Protein AF-A0A895XKX3-F1 (afdb_monomer)

Structure (mmCIF, N/CA/C/O backbone):
data_AF-A0A895XKX3-F1
#
_entry.id   AF-A0A895XKX3-F1
#
loop_
_atom_site.group_PDB
_atom_site.id
_atom_site.type_symbol
_atom_site.label_atom_id
_atom_site.label_alt_id
_atom_site.label_comp_id
_atom_site.label_asym_id
_atom_site.label_entity_id
_atom_site.label_seq_id
_atom_site.pdbx_PDB_ins_code
_atom_site.Cartn_x
_atom_site.Cartn_y
_atom_site.Cartn_z
_atom_site.occupancy
_atom_site.B_iso_or_equiv
_atom_site.auth_seq_id
_atom_site.auth_comp_id
_atom_site.auth_asym_id
_atom_site.auth_atom_id
_atom_site.pdbx_PDB_model_num
ATOM 1 N N . MET A 1 1 ? -50.552 -27.904 2.037 1.00 57.62 1 MET A N 1
ATOM 2 C CA . MET A 1 1 ? -49.328 -28.462 2.648 1.00 57.62 1 MET A CA 1
ATOM 3 C C . MET A 1 1 ? -48.166 -27.628 2.131 1.00 57.62 1 MET A C 1
ATOM 5 O O . MET A 1 1 ? -47.708 -27.843 1.018 1.00 57.62 1 MET A O 1
ATOM 9 N N . SER A 1 2 ? -47.840 -26.555 2.850 1.00 56.91 2 SER A N 1
ATOM 10 C CA . SER A 1 2 ? -46.884 -25.524 2.427 1.00 56.91 2 SER A CA 1
ATOM 11 C C . SER A 1 2 ? -45.463 -26.016 2.697 1.00 56.91 2 SER A C 1
ATOM 13 O O . SER A 1 2 ? -45.173 -26.461 3.805 1.00 56.91 2 SER A O 1
ATOM 15 N N . LYS A 1 3 ? -44.596 -25.980 1.682 1.00 64.50 3 LYS A N 1
ATOM 16 C CA . LYS A 1 3 ? -43.170 -26.311 1.799 1.00 64.50 3 LYS A CA 1
ATOM 17 C C . LYS A 1 3 ? -42.526 -25.332 2.797 1.00 64.50 3 LYS A C 1
ATOM 19 O O . LYS A 1 3 ? -42.745 -24.135 2.625 1.00 64.50 3 LYS A O 1
ATOM 24 N N . PRO A 1 4 ? -41.785 -25.785 3.827 1.00 62.84 4 PRO A N 1
ATOM 25 C CA . PRO A 1 4 ? -41.069 -24.860 4.694 1.00 62.84 4 PRO A CA 1
ATOM 26 C C . PRO A 1 4 ? -40.051 -24.103 3.839 1.00 62.84 4 PRO A C 1
ATOM 28 O O . PRO A 1 4 ? -39.236 -24.719 3.146 1.00 62.84 4 PRO A O 1
ATOM 31 N N . GLU A 1 5 ? -40.148 -22.776 3.833 1.00 63.78 5 GLU A N 1
ATOM 32 C CA . GLU A 1 5 ? -39.125 -21.923 3.243 1.00 63.78 5 GLU A CA 1
ATOM 33 C C . GLU A 1 5 ? -37.834 -22.171 4.021 1.00 63.78 5 GLU A C 1
ATOM 35 O O . GLU A 1 5 ? -37.766 -21.960 5.232 1.00 63.78 5 GLU A O 1
ATOM 40 N N . SER A 1 6 ? -36.834 -22.719 3.326 1.00 65.88 6 SER A N 1
ATOM 41 C CA . SER A 1 6 ? -35.482 -22.841 3.857 1.00 65.88 6 SER A CA 1
ATOM 42 C C . SER A 1 6 ? -35.052 -21.444 4.303 1.00 65.88 6 SER A C 1
ATOM 44 O O . SER A 1 6 ? -35.173 -20.527 3.483 1.00 65.88 6 SER A O 1
ATOM 46 N N . PRO A 1 7 ? -34.585 -21.240 5.551 1.00 59.94 7 PRO A N 1
ATOM 47 C CA . PRO A 1 7 ? -34.043 -19.949 5.947 1.00 59.94 7 PRO A CA 1
ATOM 48 C C . PRO A 1 7 ? -32.982 -19.590 4.912 1.00 59.94 7 PRO A C 1
ATOM 50 O O . PRO A 1 7 ? -32.106 -20.409 4.628 1.00 59.94 7 PRO A O 1
ATOM 53 N N . ALA A 1 8 ? -33.143 -18.436 4.263 1.00 62.69 8 ALA A N 1
ATOM 54 C CA . ALA A 1 8 ? -32.191 -17.957 3.279 1.00 62.69 8 ALA A CA 1
ATOM 55 C C . ALA A 1 8 ? -30.799 -18.054 3.909 1.00 62.69 8 ALA A C 1
ATOM 57 O O . ALA A 1 8 ? -30.557 -17.427 4.941 1.00 62.69 8 ALA A O 1
ATOM 58 N N . GLU A 1 9 ? -29.919 -18.883 3.341 1.00 56.06 9 GLU A N 1
ATOM 59 C CA . GLU A 1 9 ? -28.508 -18.891 3.709 1.00 56.06 9 GLU A CA 1
ATOM 60 C C . GLU A 1 9 ? -28.016 -17.462 3.509 1.00 56.06 9 GLU A C 1
ATOM 62 O O . GLU A 1 9 ? -27.818 -17.003 2.382 1.00 56.06 9 GLU A O 1
ATOM 67 N N . THR A 1 10 ? -27.871 -16.717 4.603 1.00 57.62 10 THR A N 1
ATOM 68 C CA . THR A 1 10 ? -27.164 -15.448 4.584 1.00 57.62 10 THR A CA 1
ATOM 69 C C . THR A 1 10 ? -25.734 -15.812 4.247 1.00 57.62 10 THR A C 1
ATOM 71 O O . THR A 1 10 ? -24.982 -16.244 5.121 1.00 57.62 10 THR A O 1
ATOM 74 N N . THR A 1 11 ? -25.392 -15.742 2.959 1.00 60.69 11 THR A N 1
ATOM 75 C CA . THR A 1 11 ? -24.035 -15.989 2.487 1.00 60.69 11 THR A CA 1
ATOM 76 C C . THR A 1 11 ? -23.125 -15.126 3.352 1.00 60.69 11 THR A C 1
ATOM 78 O O . THR A 1 11 ? -23.347 -13.913 3.397 1.00 60.69 11 THR A O 1
ATOM 81 N N . PRO A 1 12 ? -22.184 -15.714 4.110 1.00 57.72 12 PRO A N 1
ATOM 82 C CA . PRO A 1 12 ? -21.329 -14.939 4.989 1.00 57.72 12 PRO A CA 1
ATOM 83 C C . PRO A 1 12 ? -20.635 -13.874 4.144 1.00 57.72 12 PRO A C 1
ATOM 85 O O . PRO A 1 12 ? -19.852 -14.194 3.249 1.00 57.72 12 PRO A O 1
ATOM 88 N N . THR A 1 13 ? -20.979 -12.606 4.381 1.00 64.19 13 THR A N 1
ATOM 89 C CA . THR A 1 13 ? -20.365 -11.484 3.679 1.00 64.19 13 THR A CA 1
ATOM 90 C C . THR A 1 13 ? -18.885 -11.517 4.018 1.00 64.19 13 THR A C 1
ATOM 92 O O . THR A 1 13 ? -18.497 -11.356 5.171 1.00 64.19 13 THR A O 1
ATOM 95 N N . PHE A 1 14 ? -18.067 -11.817 3.019 1.00 60.53 14 PHE A N 1
ATOM 96 C CA . PHE A 1 14 ? -16.620 -11.909 3.129 1.00 60.53 14 PHE A CA 1
ATOM 97 C C . PHE A 1 14 ? -16.030 -10.541 2.755 1.00 60.53 14 PHE A C 1
ATOM 99 O O . PHE A 1 14 ? -16.426 -10.012 1.712 1.00 60.53 14 PHE A O 1
ATOM 106 N N . PRO A 1 15 ? -15.117 -9.932 3.541 1.00 71.81 15 PRO A N 1
ATOM 107 C CA . PRO A 1 15 ? -14.466 -10.405 4.775 1.00 71.81 15 PRO A CA 1
ATOM 108 C C . PRO A 1 15 ? -15.399 -10.551 5.976 1.00 71.81 15 PRO A C 1
ATOM 110 O O . PRO A 1 15 ? -16.337 -9.770 6.108 1.00 71.81 15 PRO A O 1
ATOM 113 N N . HIS A 1 16 ? -15.087 -11.476 6.893 1.00 81.81 16 HIS A N 1
ATOM 114 C CA . HIS A 1 16 ? -15.839 -11.604 8.141 1.00 81.81 16 HIS A CA 1
ATOM 115 C C . HIS A 1 16 ? -15.701 -10.313 8.959 1.00 81.81 16 HIS A C 1
ATOM 117 O O . HIS A 1 16 ? -14.588 -9.867 9.264 1.00 81.81 16 HIS A O 1
ATOM 123 N N . ARG A 1 17 ? -16.838 -9.693 9.278 1.00 83.56 17 ARG A N 1
ATOM 124 C CA . ARG A 1 17 ? -16.912 -8.438 10.028 1.00 83.56 17 ARG A CA 1
ATOM 125 C C . ARG A 1 17 ? -17.559 -8.665 11.387 1.00 83.56 17 ARG A C 1
ATOM 127 O O . ARG A 1 17 ? -18.463 -9.486 11.503 1.00 83.56 17 ARG A O 1
ATOM 134 N N . ASP A 1 18 ? -17.098 -7.923 12.386 1.00 81.56 18 ASP A N 1
ATOM 135 C CA . ASP A 1 18 ? -17.726 -7.882 13.705 1.00 81.56 18 ASP A CA 1
ATOM 136 C C . ASP A 1 18 ? -19.013 -7.037 13.707 1.00 81.56 18 ASP A C 1
ATOM 138 O O . ASP A 1 18 ? -19.377 -6.401 12.712 1.00 81.56 18 ASP A O 1
ATOM 142 N N . GLU A 1 19 ? -19.715 -7.017 14.842 1.00 78.69 19 GLU A N 1
ATOM 143 C CA . GLU A 1 19 ? -20.972 -6.273 15.028 1.00 78.69 19 GLU A CA 1
ATOM 144 C C . GLU A 1 19 ? -20.814 -4.754 14.816 1.00 78.69 19 GLU A C 1
ATOM 146 O O . GLU A 1 19 ? -21.776 -4.034 14.525 1.00 78.69 19 GLU A O 1
ATOM 151 N N . GLN A 1 20 ? -19.581 -4.256 14.926 1.00 72.25 20 GLN A N 1
ATOM 152 C CA . GLN A 1 20 ? -19.197 -2.867 14.712 1.00 72.25 20 GLN A CA 1
ATOM 153 C C . GLN A 1 20 ? -18.818 -2.570 13.247 1.00 72.25 20 GLN A C 1
ATOM 155 O O . GLN A 1 20 ? -18.544 -1.414 12.904 1.00 72.25 20 GLN A O 1
ATOM 160 N N . GLY A 1 21 ? -18.853 -3.578 12.368 1.00 76.62 21 GLY A N 1
ATOM 161 C CA . GLY A 1 21 ? -18.554 -3.471 10.941 1.00 76.62 21 GLY A CA 1
ATOM 162 C C . GLY A 1 21 ? -17.061 -3.510 10.605 1.00 76.62 21 GLY A C 1
ATOM 163 O O . GLY A 1 21 ? -16.701 -3.225 9.462 1.00 76.62 21 GLY A O 1
ATOM 164 N N . ARG A 1 22 ? -16.188 -3.852 11.558 1.00 81.25 22 ARG A N 1
ATOM 165 C CA . ARG A 1 22 ? -14.727 -3.947 11.384 1.00 81.25 22 ARG A CA 1
ATOM 166 C C . ARG A 1 22 ? -14.350 -5.352 10.925 1.00 81.25 22 ARG A C 1
ATOM 168 O O . ARG A 1 22 ? -15.007 -6.312 11.306 1.00 81.25 22 ARG A O 1
ATOM 175 N N . VAL A 1 23 ? -13.273 -5.505 10.154 1.00 84.88 23 VAL A N 1
ATOM 176 C CA . VAL A 1 23 ? -12.741 -6.841 9.818 1.00 84.88 23 VAL A CA 1
ATOM 177 C C . VAL A 1 23 ? -12.305 -7.551 11.099 1.00 84.88 23 VAL A C 1
ATOM 179 O O . VAL A 1 23 ? -11.500 -7.001 11.852 1.00 84.88 23 VAL A O 1
ATOM 182 N N . ALA A 1 24 ? -12.839 -8.745 11.357 1.00 86.31 24 ALA A N 1
ATOM 183 C CA . ALA A 1 24 ? -12.674 -9.449 12.628 1.00 86.31 24 ALA A CA 1
ATOM 184 C C . ALA A 1 24 ? -11.273 -10.062 12.797 1.00 86.31 24 ALA A C 1
ATOM 186 O O . ALA A 1 24 ? -10.705 -9.987 13.888 1.00 86.31 24 ALA A O 1
ATOM 187 N N . ASP A 1 25 ? -10.702 -10.596 11.715 1.00 90.75 25 ASP A N 1
ATOM 188 C CA . ASP A 1 25 ? -9.452 -11.359 11.734 1.00 90.75 25 ASP A CA 1
ATOM 189 C C . ASP A 1 25 ? -8.285 -10.615 11.059 1.00 90.75 25 ASP A C 1
ATOM 191 O O . ASP A 1 25 ? -8.393 -10.137 9.925 1.00 90.75 25 ASP A O 1
ATOM 195 N N . LEU A 1 26 ? -7.151 -10.512 11.765 1.00 92.06 26 LEU A N 1
ATOM 196 C CA . LEU A 1 26 ? -5.961 -9.806 11.275 1.00 92.06 26 LEU A CA 1
ATOM 197 C C . LEU A 1 26 ? -5.285 -10.563 10.132 1.00 92.06 26 LEU A C 1
ATOM 199 O O . LEU A 1 26 ? -4.839 -9.944 9.169 1.00 92.06 26 LEU A O 1
ATOM 203 N N . GLN A 1 27 ? -5.182 -11.887 10.234 1.00 93.38 27 GLN A N 1
ATOM 204 C CA . GLN A 1 27 ? -4.483 -12.693 9.238 1.00 93.38 27 GLN A CA 1
ATOM 205 C C . GLN A 1 27 ? -5.221 -12.645 7.898 1.00 93.38 27 GLN A C 1
ATOM 207 O O . GLN A 1 27 ? -4.603 -12.443 6.853 1.00 93.38 27 GLN A O 1
ATOM 212 N N . GLN A 1 28 ? -6.545 -12.748 7.938 1.00 91.75 28 GLN A N 1
ATOM 213 C CA . GLN A 1 28 ? -7.434 -12.588 6.802 1.00 91.75 28 GLN A CA 1
ATOM 214 C C . GLN A 1 28 ? -7.274 -11.192 6.192 1.00 91.75 28 GLN A C 1
ATOM 216 O O . GLN A 1 28 ? -7.093 -11.068 4.982 1.00 91.75 28 GLN A O 1
ATOM 221 N N . TRP A 1 29 ? -7.256 -10.145 7.027 1.00 93.31 29 TRP A N 1
ATOM 222 C CA . TRP A 1 29 ? -7.055 -8.764 6.587 1.00 93.31 29 TRP A CA 1
ATOM 223 C C . TRP A 1 29 ? -5.728 -8.549 5.856 1.00 93.31 29 TRP A C 1
ATOM 225 O O . TRP A 1 29 ? -5.712 -8.039 4.735 1.00 93.31 29 TRP A O 1
ATOM 235 N N . LEU A 1 30 ? -4.622 -8.991 6.456 1.00 96.00 30 LEU A N 1
ATOM 236 C CA . LEU A 1 30 ? -3.298 -8.924 5.840 1.00 96.00 30 LEU A CA 1
ATOM 237 C C . LEU A 1 30 ? -3.244 -9.744 4.547 1.00 96.00 30 LEU A C 1
ATOM 239 O O . LEU A 1 30 ? -2.659 -9.290 3.566 1.00 96.00 30 LEU A O 1
ATOM 243 N N . GLY A 1 31 ? -3.903 -10.906 4.519 1.00 95.31 31 GLY A N 1
ATOM 244 C CA . GLY A 1 31 ? -4.041 -11.740 3.328 1.00 95.31 31 GLY A CA 1
ATOM 245 C C . GLY A 1 31 ? -4.740 -11.019 2.175 1.00 95.31 31 GLY A C 1
ATOM 246 O O . GLY A 1 31 ? -4.243 -11.055 1.051 1.00 95.31 31 GLY A O 1
ATOM 247 N N . TYR A 1 32 ? -5.838 -10.302 2.435 1.00 93.50 32 TYR A N 1
ATOM 248 C CA . TYR A 1 32 ? -6.512 -9.508 1.399 1.00 93.50 32 TYR A CA 1
ATOM 249 C C . TYR A 1 32 ? -5.668 -8.359 0.892 1.00 93.50 32 TYR A C 1
ATOM 251 O O . TYR A 1 32 ? -5.614 -8.122 -0.313 1.00 93.50 32 TYR A O 1
ATOM 259 N N . VAL A 1 33 ? -5.019 -7.639 1.804 1.00 96.62 33 VAL A N 1
ATOM 260 C CA . VAL A 1 33 ? -4.163 -6.517 1.432 1.00 96.62 33 VAL A CA 1
ATOM 261 C C . VAL A 1 33 ? -3.008 -7.030 0.575 1.00 96.62 33 VAL A C 1
ATOM 263 O O . VAL A 1 33 ? -2.808 -6.517 -0.524 1.00 96.62 33 VAL A O 1
ATOM 266 N N . ALA A 1 34 ? -2.334 -8.106 0.990 1.00 97.38 34 ALA A N 1
ATOM 267 C CA . ALA A 1 34 ? -1.294 -8.751 0.192 1.00 97.38 34 ALA A CA 1
ATOM 268 C C . ALA A 1 34 ? -1.815 -9.186 -1.186 1.00 97.38 34 ALA A C 1
ATOM 270 O O . ALA A 1 34 ? -1.2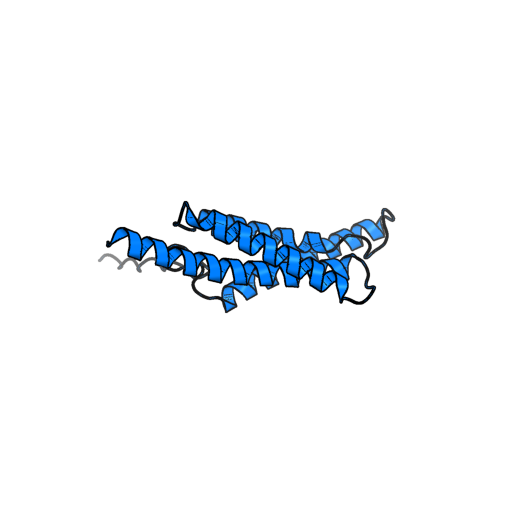17 -8.835 -2.201 1.00 97.38 34 ALA A O 1
ATOM 271 N N . ALA A 1 35 ? -2.951 -9.887 -1.241 1.00 97.25 35 ALA A N 1
ATOM 272 C CA . ALA A 1 35 ? -3.553 -10.332 -2.495 1.00 97.25 35 ALA A CA 1
ATOM 273 C C . ALA A 1 35 ? -3.890 -9.153 -3.420 1.00 97.25 35 ALA A C 1
ATOM 275 O O . ALA A 1 35 ? -3.605 -9.210 -4.613 1.00 97.25 35 ALA A O 1
ATOM 276 N N . SER A 1 36 ? -4.433 -8.061 -2.878 1.00 96.69 36 SER A N 1
ATOM 277 C CA . SER A 1 36 ? -4.758 -6.865 -3.658 1.00 96.69 36 SER A CA 1
ATOM 278 C C . SER A 1 36 ? -3.512 -6.206 -4.260 1.00 96.69 36 SER A C 1
ATOM 280 O O . SER A 1 36 ? -3.535 -5.832 -5.431 1.00 96.69 36 SER A O 1
ATOM 282 N N . VAL A 1 37 ? -2.402 -6.138 -3.514 1.00 97.62 37 VAL A N 1
ATOM 283 C CA . VAL A 1 37 ? -1.125 -5.616 -4.023 1.00 97.62 37 VAL A CA 1
ATOM 284 C C . VAL A 1 37 ? -0.539 -6.552 -5.077 1.00 97.62 37 VAL A C 1
ATOM 286 O O . VAL A 1 37 ? -0.082 -6.081 -6.112 1.00 97.62 37 VAL A O 1
ATOM 289 N N . VAL A 1 38 ? -0.588 -7.872 -4.868 1.00 98.19 38 VAL A N 1
ATOM 290 C CA . VAL A 1 38 ? -0.097 -8.865 -5.841 1.00 98.19 38 VAL A CA 1
ATOM 291 C C . VAL A 1 38 ? -0.885 -8.793 -7.150 1.00 98.19 38 VAL A C 1
ATOM 293 O O . VAL A 1 38 ? -0.290 -8.785 -8.226 1.00 98.19 38 VAL A O 1
ATOM 296 N N . ILE A 1 39 ? -2.214 -8.684 -7.076 1.00 98.25 39 ILE A N 1
ATOM 297 C CA . ILE A 1 39 ? -3.070 -8.503 -8.255 1.00 98.25 39 ILE A CA 1
ATOM 298 C C . ILE A 1 39 ? -2.746 -7.171 -8.939 1.00 98.25 39 ILE A C 1
ATOM 300 O O . ILE A 1 39 ? -2.535 -7.145 -10.151 1.00 98.25 39 ILE A O 1
ATOM 304 N N . GLY A 1 40 ? -2.649 -6.076 -8.178 1.00 97.69 40 GLY A N 1
ATOM 305 C CA . GLY A 1 40 ? -2.274 -4.763 -8.703 1.00 97.69 40 GLY A CA 1
ATOM 306 C C . GLY A 1 40 ? -0.902 -4.771 -9.382 1.00 97.69 40 GLY A C 1
ATOM 307 O O . GLY A 1 40 ? -0.741 -4.194 -10.454 1.00 97.69 40 GLY A O 1
ATOM 308 N N . PHE A 1 41 ? 0.069 -5.479 -8.806 1.00 98.25 41 PHE A N 1
ATOM 309 C CA . PHE A 1 41 ? 1.399 -5.668 -9.375 1.00 98.25 41 PHE A CA 1
ATOM 310 C C . PHE A 1 41 ? 1.348 -6.467 -10.678 1.00 98.25 41 PHE A C 1
ATOM 312 O O . PHE A 1 41 ? 1.958 -6.057 -11.660 1.00 98.25 41 PHE A O 1
ATOM 319 N N . GLY A 1 42 ? 0.589 -7.566 -10.720 1.00 98.19 42 GLY A N 1
ATOM 320 C CA . GLY A 1 42 ? 0.404 -8.358 -11.936 1.00 98.19 42 GLY A CA 1
ATOM 321 C C . GLY A 1 42 ? -0.220 -7.545 -13.072 1.00 98.19 42 GLY A C 1
ATOM 322 O O . GLY A 1 42 ? 0.284 -7.565 -14.193 1.00 98.19 42 GLY A O 1
ATOM 323 N N . LEU A 1 43 ? -1.266 -6.768 -12.776 1.00 98.00 43 LEU A N 1
ATOM 324 C CA . LEU A 1 43 ? -1.889 -5.861 -13.745 1.00 98.00 43 LEU A CA 1
ATOM 325 C C . LEU A 1 43 ? -0.905 -4.795 -14.238 1.00 98.00 43 LEU A C 1
ATOM 327 O O . LEU A 1 43 ? -0.806 -4.558 -15.440 1.00 98.00 43 LEU A O 1
ATOM 331 N N . LEU A 1 44 ? -0.144 -4.186 -13.326 1.00 97.56 44 LEU A N 1
ATOM 332 C CA . LEU A 1 44 ? 0.864 -3.186 -13.669 1.00 97.56 44 LEU A CA 1
ATOM 333 C C . LEU A 1 44 ? 1.979 -3.774 -14.541 1.00 97.56 44 LEU A C 1
ATOM 335 O O . LEU A 1 44 ? 2.379 -3.147 -15.515 1.00 97.56 44 LEU A O 1
ATOM 339 N N . ALA A 1 45 ? 2.444 -4.985 -14.230 1.00 97.69 45 ALA A N 1
ATOM 340 C CA . ALA A 1 45 ? 3.452 -5.682 -15.017 1.00 97.69 45 ALA A CA 1
ATOM 341 C C . ALA A 1 45 ? 2.949 -5.991 -16.435 1.00 97.69 45 ALA A C 1
ATOM 343 O O . ALA A 1 45 ? 3.693 -5.812 -17.394 1.00 97.69 45 ALA A O 1
ATOM 344 N N . ILE A 1 46 ? 1.680 -6.389 -16.592 1.00 98.00 46 ILE A N 1
ATOM 345 C CA . ILE A 1 46 ? 1.066 -6.582 -17.915 1.00 98.00 46 ILE A CA 1
ATOM 346 C C . ILE A 1 46 ? 1.064 -5.267 -18.701 1.00 98.00 46 ILE A C 1
ATOM 348 O O . ILE A 1 46 ? 1.459 -5.253 -19.866 1.00 98.00 46 ILE A O 1
ATOM 352 N N . VAL A 1 47 ? 0.658 -4.160 -18.070 1.00 96.38 47 VAL A N 1
ATOM 353 C CA . VAL A 1 47 ? 0.673 -2.832 -18.705 1.00 96.38 47 VAL A CA 1
ATOM 354 C C . VAL A 1 47 ? 2.089 -2.450 -19.132 1.00 96.38 47 VAL A C 1
ATOM 356 O O . VAL A 1 47 ? 2.291 -2.031 -20.269 1.00 96.38 47 VAL A O 1
ATOM 359 N N . ASP A 1 48 ? 3.072 -2.640 -18.256 1.00 96.38 48 ASP A N 1
ATOM 360 C CA . ASP A 1 48 ? 4.471 -2.299 -18.513 1.00 96.38 48 ASP A CA 1
ATOM 361 C C . ASP A 1 48 ? 5.074 -3.129 -19.662 1.00 96.38 48 ASP A C 1
ATOM 363 O O . ASP A 1 48 ? 5.769 -2.590 -20.529 1.00 96.38 48 ASP A O 1
ATOM 367 N N . VAL A 1 49 ? 4.732 -4.422 -19.746 1.00 97.12 49 VAL A N 1
ATOM 368 C CA . VAL A 1 49 ? 5.090 -5.280 -20.888 1.00 97.12 49 VAL A CA 1
ATOM 369 C C . VAL A 1 49 ? 4.472 -4.749 -22.178 1.00 97.12 49 VAL A C 1
ATOM 371 O O . VAL A 1 49 ? 5.182 -4.582 -23.166 1.00 97.12 49 VAL A O 1
ATOM 374 N N . VAL A 1 50 ? 3.168 -4.456 -22.184 1.00 97.12 50 VAL A N 1
ATOM 375 C CA . VAL A 1 50 ? 2.466 -3.965 -23.380 1.00 97.12 50 VAL A CA 1
ATOM 376 C C . VAL A 1 50 ? 3.085 -2.656 -23.876 1.00 97.12 50 VAL A C 1
ATOM 378 O O . VAL A 1 50 ? 3.409 -2.550 -25.056 1.00 97.12 50 VAL A O 1
ATOM 381 N N . VAL A 1 51 ? 3.324 -1.689 -22.987 1.00 95.69 51 VAL A N 1
ATOM 382 C CA . VAL A 1 51 ? 3.972 -0.405 -23.322 1.00 95.69 51 VAL A CA 1
ATOM 383 C C . VAL A 1 51 ? 5.359 -0.619 -23.934 1.00 95.69 51 VAL A C 1
ATOM 385 O O . VAL A 1 51 ? 5.716 0.031 -24.920 1.00 95.69 51 VAL A O 1
ATOM 388 N N . SER A 1 52 ? 6.122 -1.564 -23.387 1.00 95.50 52 SER A N 1
ATOM 389 C CA . SER A 1 52 ? 7.459 -1.896 -23.884 1.00 95.50 52 SER A CA 1
ATOM 390 C C . SER A 1 52 ? 7.421 -2.548 -25.270 1.00 95.50 52 SER A C 1
ATOM 392 O O . SER A 1 52 ? 8.262 -2.245 -26.112 1.00 95.50 52 SER A O 1
ATOM 394 N N . LEU A 1 53 ? 6.420 -3.391 -25.554 1.00 96.31 53 LEU A N 1
ATOM 395 C CA . LEU A 1 53 ? 6.240 -4.020 -26.871 1.00 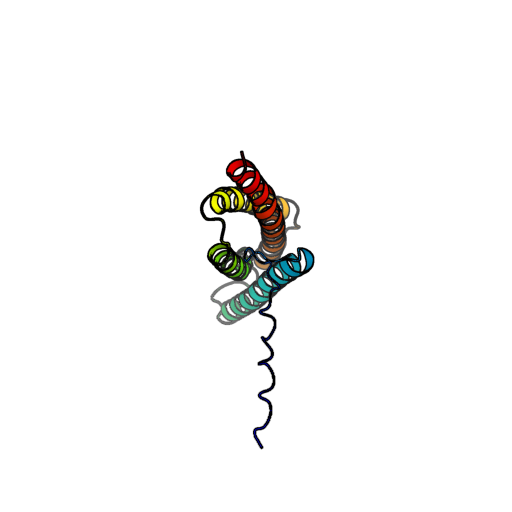96.31 53 LEU A CA 1
ATOM 396 C C . LEU A 1 53 ? 5.941 -3.003 -27.982 1.00 96.31 53 LEU A C 1
ATOM 398 O O . LEU A 1 53 ? 6.355 -3.204 -29.121 1.00 96.31 53 LEU A O 1
ATOM 402 N N . PHE A 1 54 ? 5.269 -1.896 -27.657 1.00 96.31 54 PHE A N 1
ATOM 403 C CA . PHE A 1 54 ? 5.027 -0.793 -28.595 1.00 96.31 54 PHE A CA 1
ATOM 404 C C . PHE A 1 54 ? 6.195 0.201 -28.692 1.00 96.31 54 PHE A C 1
ATOM 406 O O . PHE A 1 54 ? 6.081 1.218 -29.377 1.00 96.31 54 PHE A O 1
ATOM 413 N N . ASN A 1 55 ? 7.327 -0.089 -28.037 1.00 91.88 55 ASN A N 1
ATOM 414 C CA . ASN A 1 55 ? 8.513 0.767 -27.989 1.00 91.88 55 ASN A CA 1
ATOM 415 C C . ASN A 1 55 ? 8.217 2.181 -27.442 1.00 91.88 55 ASN A C 1
ATOM 417 O O . ASN A 1 55 ? 8.862 3.159 -27.817 1.00 91.88 55 ASN A O 1
ATOM 421 N N . TRP A 1 56 ? 7.213 2.295 -26.565 1.00 92.69 56 TRP A N 1
ATOM 422 C CA . TRP A 1 56 ? 6.848 3.537 -25.871 1.00 92.69 56 TRP A CA 1
ATOM 423 C C . TRP A 1 56 ? 7.591 3.709 -24.540 1.00 92.69 56 TRP A C 1
ATOM 425 O O . TRP A 1 56 ? 7.481 4.750 -23.896 1.00 92.69 56 TRP A O 1
ATOM 435 N N . GLY A 1 57 ? 8.352 2.698 -24.123 1.00 90.75 57 GLY A N 1
ATOM 436 C CA . GLY A 1 57 ? 9.139 2.704 -22.900 1.00 90.75 57 GLY A CA 1
ATOM 437 C C . GLY A 1 57 ? 10.009 1.456 -22.769 1.00 90.75 57 GLY A C 1
ATOM 438 O O . GLY A 1 57 ? 10.013 0.589 -23.642 1.00 90.75 57 GLY A O 1
ATOM 439 N N . THR A 1 58 ? 10.737 1.381 -21.657 1.00 93.50 58 THR A N 1
ATOM 440 C CA . THR A 1 58 ? 11.586 0.239 -21.296 1.00 93.50 58 THR A CA 1
ATOM 441 C C . THR A 1 58 ? 10.936 -0.542 -20.164 1.00 93.50 58 THR A C 1
ATOM 443 O O . THR A 1 58 ? 10.533 0.055 -19.162 1.00 93.50 58 THR A O 1
ATOM 446 N N . PHE A 1 59 ? 10.902 -1.869 -20.292 1.00 93.81 59 PHE A N 1
ATOM 447 C CA . PHE A 1 59 ? 10.350 -2.753 -19.269 1.00 93.81 59 PHE A CA 1
ATOM 448 C C . PHE A 1 59 ? 11.045 -2.548 -17.917 1.00 93.81 59 PHE A C 1
ATOM 450 O O . PHE A 1 59 ? 12.265 -2.395 -17.832 1.00 93.81 59 PHE A O 1
ATOM 457 N N . GLY A 1 60 ? 10.256 -2.561 -16.852 1.00 93.75 60 GLY A N 1
ATOM 458 C CA . GLY A 1 60 ? 10.679 -2.374 -15.475 1.00 93.75 60 GLY A CA 1
ATOM 459 C C . GLY A 1 60 ? 10.842 -0.914 -15.052 1.00 93.75 60 GLY A C 1
ATOM 460 O O . GLY A 1 60 ? 11.110 -0.678 -13.875 1.00 93.75 60 GLY A O 1
ATOM 461 N N . ASN A 1 61 ? 10.681 0.057 -15.961 1.00 94.56 61 ASN A N 1
ATOM 462 C CA . ASN A 1 61 ? 10.868 1.479 -15.654 1.00 94.56 61 ASN A CA 1
ATOM 463 C C . ASN A 1 61 ? 9.625 2.126 -15.011 1.00 94.56 61 ASN A C 1
ATOM 465 O O . ASN A 1 61 ? 9.729 3.169 -14.364 1.00 94.56 61 ASN A O 1
ATOM 469 N N . THR A 1 62 ? 8.450 1.501 -15.140 1.00 94.94 62 THR A N 1
ATOM 470 C CA . THR A 1 62 ? 7.243 1.919 -14.415 1.00 94.94 62 THR A CA 1
ATOM 471 C C . THR A 1 62 ? 7.440 1.742 -12.911 1.00 94.94 62 THR A C 1
ATOM 473 O O . THR A 1 62 ? 7.880 0.692 -12.452 1.00 94.94 62 THR A O 1
ATOM 476 N N . ASN A 1 63 ? 7.099 2.756 -12.112 1.00 94.56 63 ASN A N 1
ATOM 477 C CA . ASN A 1 63 ? 7.275 2.678 -10.666 1.00 94.56 63 ASN A CA 1
ATOM 478 C C . ASN A 1 63 ? 6.225 1.752 -10.029 1.00 94.56 63 ASN A C 1
ATOM 480 O O . ASN A 1 63 ? 5.021 2.003 -10.106 1.00 94.56 63 ASN A O 1
ATOM 484 N N . GLY A 1 64 ? 6.695 0.697 -9.363 1.00 95.56 64 GLY A N 1
ATOM 485 C CA . GLY A 1 64 ? 5.843 -0.353 -8.816 1.00 95.56 64 GLY A CA 1
ATOM 486 C C . GLY A 1 64 ? 4.917 0.062 -7.674 1.00 95.56 64 GLY A C 1
ATOM 487 O O . GLY A 1 64 ? 4.025 -0.717 -7.337 1.00 95.56 64 GLY A O 1
ATOM 488 N N . TRP A 1 65 ? 5.061 1.262 -7.092 1.00 96.50 65 TRP A N 1
ATOM 489 C CA . TRP A 1 65 ? 4.181 1.692 -5.992 1.00 96.50 65 TRP A CA 1
ATOM 490 C C . TRP A 1 65 ? 2.699 1.743 -6.380 1.00 96.50 65 TRP A C 1
ATOM 492 O O . TRP A 1 65 ? 1.824 1.543 -5.539 1.00 96.50 65 TRP A O 1
ATOM 502 N N . VAL A 1 66 ? 2.421 1.937 -7.673 1.00 97.00 66 VAL A N 1
ATOM 503 C CA . VAL A 1 66 ? 1.076 1.951 -8.269 1.00 97.00 66 VAL A CA 1
ATOM 504 C C . VAL A 1 66 ? 0.313 0.645 -7.992 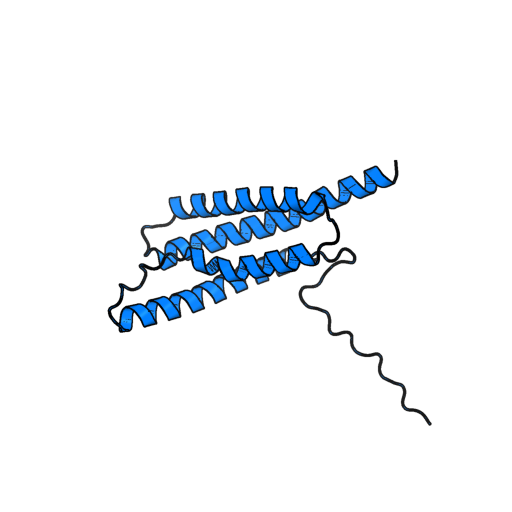1.00 97.00 66 VAL A C 1
ATOM 506 O O . VAL A 1 66 ? -0.915 0.651 -7.916 1.00 97.00 66 VAL A O 1
ATOM 509 N N . SER A 1 67 ? 1.016 -0.466 -7.748 1.00 96.88 67 SER A N 1
ATOM 510 C CA . SER A 1 67 ? 0.402 -1.746 -7.364 1.00 96.88 67 SER A CA 1
ATOM 511 C C . SER A 1 67 ? -0.444 -1.677 -6.082 1.00 96.88 67 SER A C 1
ATOM 513 O O . SER A 1 67 ? -1.386 -2.455 -5.935 1.00 96.88 67 SER A O 1
ATOM 515 N N . ALA A 1 68 ? -0.189 -0.718 -5.183 1.00 96.75 68 ALA A N 1
ATOM 516 C CA . ALA A 1 68 ? -0.95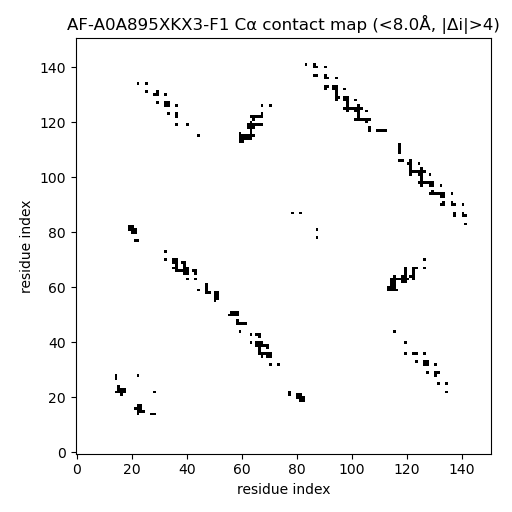9 -0.539 -3.950 1.00 96.75 68 ALA A CA 1
ATOM 517 C C . ALA A 1 68 ? -2.314 0.166 -4.140 1.00 96.75 68 ALA A C 1
ATOM 519 O O . ALA A 1 68 ? -3.094 0.251 -3.191 1.00 96.75 68 ALA A O 1
ATOM 520 N N . ILE A 1 69 ? -2.641 0.650 -5.343 1.00 95.94 69 ILE A N 1
ATOM 521 C CA . ILE A 1 69 ? -3.912 1.350 -5.593 1.00 95.94 69 ILE A CA 1
ATOM 522 C C . ILE A 1 69 ? -5.117 0.446 -5.306 1.00 95.94 69 ILE A C 1
ATOM 524 O O . ILE A 1 69 ? -6.108 0.901 -4.735 1.00 95.94 69 ILE A O 1
ATOM 528 N N . LEU A 1 70 ? -5.030 -0.848 -5.629 1.00 92.81 70 LEU A N 1
ATOM 529 C CA . LEU A 1 70 ? -6.122 -1.781 -5.346 1.00 92.81 70 LEU A CA 1
ATOM 530 C C . LEU A 1 70 ? -6.336 -1.965 -3.835 1.00 92.81 70 LEU A C 1
ATOM 532 O O . LEU A 1 70 ? -7.475 -2.000 -3.371 1.00 92.81 70 LEU A O 1
ATOM 536 N N . ALA A 1 71 ? -5.250 -1.990 -3.059 1.00 93.31 71 ALA A N 1
ATOM 537 C CA . ALA A 1 71 ? -5.323 -1.992 -1.602 1.00 93.31 71 ALA A CA 1
ATOM 538 C C . ALA A 1 71 ? -5.973 -0.702 -1.076 1.00 93.31 71 ALA A C 1
ATOM 540 O O . ALA A 1 71 ? -6.807 -0.755 -0.177 1.00 93.31 71 ALA A O 1
ATOM 541 N N . ALA A 1 72 ? -5.661 0.457 -1.665 1.00 94.19 72 ALA A N 1
ATOM 542 C CA . ALA A 1 72 ? -6.270 1.731 -1.277 1.00 94.19 72 ALA A CA 1
ATOM 543 C C . ALA A 1 72 ? -7.805 1.717 -1.413 1.00 94.19 72 ALA A C 1
ATOM 545 O O . ALA A 1 72 ? -8.498 2.227 -0.532 1.00 94.19 72 ALA A O 1
ATOM 546 N N . PHE A 1 73 ? -8.349 1.081 -2.457 1.00 93.94 73 PHE A N 1
ATOM 547 C CA . PHE A 1 73 ? -9.798 0.892 -2.592 1.00 93.94 73 PHE A CA 1
ATOM 548 C C . PHE A 1 73 ? -10.378 -0.018 -1.504 1.00 93.94 73 PHE A C 1
ATOM 550 O O . PHE A 1 73 ? -11.419 0.312 -0.935 1.00 93.94 73 PHE A O 1
ATOM 557 N N . LEU A 1 74 ? -9.679 -1.103 -1.151 1.00 91.56 74 LEU A N 1
ATOM 558 C CA . LEU A 1 74 ? -10.072 -1.981 -0.044 1.00 91.56 74 LEU A CA 1
ATOM 559 C C . LEU A 1 74 ? -10.174 -1.201 1.281 1.00 91.56 74 LEU A C 1
ATOM 561 O O . LEU A 1 74 ? -11.153 -1.341 2.015 1.00 91.56 74 LEU A O 1
ATOM 565 N N . PHE A 1 75 ? -9.196 -0.334 1.567 1.00 90.62 75 PHE A N 1
ATOM 566 C CA . PHE A 1 75 ? -9.215 0.530 2.751 1.00 90.62 75 PHE A CA 1
ATOM 567 C C . PHE A 1 75 ? -10.316 1.586 2.692 1.00 90.62 75 PHE A C 1
ATOM 569 O O . PHE A 1 75 ? -10.951 1.857 3.708 1.00 90.62 75 PHE A O 1
ATOM 576 N N . ALA A 1 76 ? -10.580 2.169 1.520 1.00 91.44 76 ALA A N 1
ATOM 577 C CA . ALA A 1 76 ? -11.667 3.127 1.350 1.00 91.44 76 ALA A CA 1
ATOM 578 C C . ALA A 1 76 ? -13.035 2.486 1.625 1.00 91.44 76 ALA A C 1
ATOM 580 O O . ALA A 1 76 ? -13.898 3.112 2.242 1.00 91.44 76 ALA A O 1
ATOM 581 N N . ASP A 1 77 ? -13.235 1.238 1.206 1.00 88.88 77 ASP A N 1
ATOM 582 C CA . ASP A 1 77 ? -14.463 0.506 1.494 1.00 88.88 77 ASP A CA 1
ATOM 583 C C . ASP A 1 77 ? -14.567 0.122 2.970 1.00 88.88 77 ASP A C 1
ATOM 585 O O . ASP A 1 77 ? -15.625 0.321 3.569 1.00 88.88 77 ASP A O 1
ATOM 589 N N . ASP A 1 78 ? -13.481 -0.325 3.602 1.00 87.38 78 ASP A N 1
ATOM 590 C CA . ASP A 1 78 ? -13.475 -0.583 5.046 1.00 87.38 78 ASP A CA 1
ATOM 591 C C . ASP A 1 78 ? -13.762 0.686 5.867 1.00 87.38 78 ASP A C 1
ATOM 593 O O . ASP A 1 78 ? -14.591 0.687 6.782 1.00 87.38 78 ASP A O 1
ATOM 597 N N . PHE A 1 79 ? -13.167 1.812 5.470 1.00 87.31 79 PHE A N 1
ATOM 598 C CA . PHE A 1 79 ? -13.379 3.115 6.092 1.00 87.31 79 PHE A CA 1
ATOM 599 C C . PHE A 1 79 ? -14.852 3.552 6.059 1.00 87.31 79 PHE A C 1
ATOM 601 O O . PHE A 1 79 ? -15.350 4.124 7.037 1.00 87.31 79 PHE A O 1
ATOM 608 N N . LYS A 1 80 ? -15.567 3.278 4.956 1.00 84.50 80 LYS A N 1
ATOM 609 C CA . LYS A 1 80 ? -17.003 3.586 4.810 1.00 84.50 80 LYS A CA 1
ATOM 610 C C . LYS A 1 80 ? -17.880 2.737 5.732 1.00 84.50 80 LYS A C 1
ATOM 612 O O . LYS A 1 80 ? -18.853 3.264 6.266 1.00 84.50 80 LYS A O 1
ATOM 617 N N . HIS A 1 81 ? -17.544 1.459 5.915 1.00 80.81 81 HIS A N 1
ATOM 618 C CA . HIS A 1 81 ? -18.346 0.513 6.702 1.00 80.81 81 HIS A CA 1
ATOM 619 C C . HIS A 1 81 ? -18.141 0.650 8.215 1.00 80.81 81 HIS A C 1
ATOM 621 O O . HIS A 1 81 ? -19.006 0.249 8.994 1.00 80.81 81 HIS A O 1
ATOM 627 N N . ASN A 1 82 ? -17.029 1.246 8.644 1.00 73.50 82 ASN A N 1
ATOM 628 C CA . ASN A 1 82 ? -16.725 1.419 10.057 1.00 73.50 82 ASN A CA 1
ATOM 629 C C . ASN A 1 82 ? -17.661 2.452 10.729 1.00 73.50 82 ASN A C 1
ATOM 631 O O . ASN A 1 82 ? -17.726 3.619 10.322 1.00 73.50 82 ASN A O 1
ATOM 635 N N . ARG A 1 83 ? -18.381 2.030 11.783 1.00 71.06 83 ARG A N 1
ATOM 636 C CA . ARG A 1 83 ? -19.402 2.838 12.482 1.00 71.06 83 ARG A CA 1
ATOM 637 C C . ARG A 1 83 ? -18.830 3.958 13.368 1.00 71.06 83 ARG A C 1
ATOM 639 O O . ARG A 1 83 ? -19.551 4.902 13.696 1.00 71.06 83 ARG A O 1
ATOM 646 N N . PHE A 1 84 ? -17.545 3.915 13.728 1.00 66.94 84 PHE A N 1
ATOM 647 C CA . PHE A 1 84 ? -16.913 4.921 14.595 1.00 66.94 84 PHE A CA 1
ATOM 648 C C . PHE A 1 84 ? -16.514 6.185 13.813 1.00 66.94 84 PHE A C 1
ATOM 650 O O . PHE A 1 84 ? -15.433 6.281 13.236 1.00 66.94 84 PHE A O 1
ATOM 657 N N . ARG A 1 85 ? -17.399 7.192 13.792 1.00 64.81 85 ARG A N 1
ATOM 658 C CA . ARG A 1 85 ? -17.274 8.370 12.908 1.00 64.81 85 ARG A CA 1
ATOM 659 C C . ARG A 1 85 ? -16.102 9.317 13.198 1.00 64.81 85 ARG A C 1
ATOM 661 O O . ARG A 1 85 ? -15.575 9.876 12.238 1.00 64.81 85 ARG A O 1
ATOM 668 N N . SER A 1 86 ? -15.719 9.518 14.464 1.00 65.81 86 SER A N 1
ATOM 669 C CA . SER A 1 86 ? -14.715 10.536 14.839 1.00 65.81 86 SER A CA 1
ATOM 670 C C . SER A 1 86 ? -13.292 9.966 14.931 1.00 65.81 86 SER A C 1
ATOM 672 O O . SER A 1 86 ? -12.376 10.484 14.299 1.00 65.81 86 SER A O 1
ATOM 674 N N . SER A 1 87 ? -13.116 8.834 15.623 1.00 72.00 87 SER A N 1
ATOM 675 C CA . SER A 1 87 ? -11.791 8.240 15.890 1.00 72.00 87 SER A CA 1
ATOM 676 C C . SER A 1 87 ? -11.128 7.558 14.687 1.00 72.00 87 SER A C 1
ATOM 678 O O . SER A 1 87 ? -9.926 7.311 14.678 1.00 72.00 87 SER A O 1
ATOM 680 N N . ARG A 1 88 ? -11.883 7.264 13.622 1.00 81.81 88 ARG A N 1
ATOM 681 C CA . ARG A 1 88 ? -11.317 6.629 12.422 1.00 81.81 88 ARG A CA 1
ATOM 682 C C . ARG A 1 88 ? -10.327 7.520 11.670 1.00 81.81 88 ARG A C 1
ATOM 684 O O . ARG A 1 88 ? -9.435 7.002 11.013 1.00 81.81 88 ARG A O 1
ATOM 691 N N . TRP A 1 89 ? -10.456 8.843 11.766 1.00 88.50 89 TRP A N 1
ATOM 692 C CA . TRP A 1 89 ? -9.569 9.766 11.054 1.00 88.50 89 TRP A CA 1
ATOM 693 C C . TRP A 1 89 ? -8.157 9.784 11.639 1.00 88.50 89 TRP A C 1
ATOM 695 O O . TRP A 1 89 ? -7.191 9.783 10.881 1.00 88.50 89 TRP A O 1
ATOM 705 N N . SER A 1 90 ? -8.024 9.739 12.968 1.00 89.31 90 SER A N 1
ATOM 706 C CA . SER A 1 90 ? -6.721 9.659 13.636 1.00 89.31 90 SER A CA 1
ATOM 707 C C . SER A 1 90 ? -6.055 8.303 13.407 1.00 89.31 90 SER A C 1
ATOM 709 O O . SER A 1 90 ? -4.877 8.274 13.055 1.00 89.31 90 SER A O 1
ATOM 711 N N . ALA A 1 91 ? -6.806 7.195 13.503 1.00 90.56 91 ALA A N 1
ATOM 712 C CA . ALA A 1 91 ? -6.302 5.868 13.127 1.00 90.56 91 ALA A CA 1
ATOM 713 C C . ALA A 1 91 ? -5.813 5.837 11.673 1.00 90.56 91 ALA A C 1
ATOM 715 O O . ALA A 1 91 ? -4.718 5.351 11.404 1.00 90.56 91 ALA A O 1
ATOM 716 N N . MET A 1 92 ? -6.600 6.390 10.744 1.00 93.12 92 MET A N 1
ATOM 717 C CA . MET A 1 92 ? -6.250 6.453 9.324 1.00 93.12 92 MET A CA 1
ATOM 718 C C . MET A 1 92 ? -4.971 7.261 9.106 1.00 93.12 92 MET A C 1
ATOM 720 O O . MET A 1 92 ? -4.081 6.806 8.395 1.00 93.12 92 MET A O 1
ATOM 724 N N . ALA A 1 93 ? -4.874 8.448 9.710 1.00 94.00 93 ALA A N 1
ATOM 725 C CA . ALA A 1 93 ? -3.722 9.327 9.555 1.00 94.00 93 ALA A CA 1
ATOM 726 C C . ALA A 1 93 ? -2.442 8.680 10.103 1.00 94.00 93 ALA A C 1
ATOM 728 O O . ALA A 1 93 ? -1.419 8.673 9.422 1.00 94.00 93 ALA A O 1
ATOM 729 N N . LEU A 1 94 ? -2.506 8.080 11.296 1.00 94.62 94 LEU A N 1
ATOM 730 C CA . LEU A 1 94 ? -1.362 7.393 11.890 1.00 94.62 94 LEU A CA 1
ATOM 731 C C . LEU A 1 94 ? -0.949 6.166 11.067 1.00 94.62 94 LEU A C 1
ATOM 733 O O . LEU A 1 94 ? 0.234 5.995 10.776 1.00 94.62 94 LEU A O 1
ATOM 737 N N . ALA A 1 95 ? -1.913 5.345 10.642 1.00 95.94 95 ALA A N 1
ATOM 738 C CA . ALA A 1 95 ? -1.649 4.192 9.785 1.00 95.94 95 ALA A CA 1
ATOM 739 C C . ALA A 1 95 ? -1.032 4.609 8.443 1.00 95.94 95 ALA A C 1
ATOM 741 O O . ALA A 1 95 ? -0.100 3.958 7.972 1.00 95.94 95 ALA A O 1
ATOM 742 N N . LEU A 1 96 ? -1.496 5.720 7.859 1.00 96.56 96 LEU A N 1
ATOM 743 C CA . LEU A 1 96 ? -0.950 6.281 6.623 1.00 96.56 96 LEU A CA 1
ATOM 744 C C . LEU A 1 96 ? 0.510 6.692 6.785 1.00 96.56 96 LEU A C 1
ATOM 746 O O . LEU A 1 96 ? 1.344 6.306 5.969 1.00 96.56 96 LEU A O 1
ATOM 750 N N . LEU A 1 97 ? 0.825 7.428 7.853 1.00 97.94 97 LEU A N 1
ATOM 751 C CA . LEU A 1 97 ? 2.194 7.843 8.149 1.00 97.94 97 LEU A CA 1
ATOM 752 C C . LEU A 1 97 ? 3.119 6.636 8.331 1.00 97.94 97 LEU A C 1
ATOM 754 O O . LEU A 1 97 ? 4.196 6.600 7.737 1.00 97.94 97 LEU A O 1
ATOM 758 N N . LEU A 1 98 ? 2.686 5.629 9.094 1.00 98.19 98 LEU A N 1
ATOM 759 C CA . LEU A 1 98 ? 3.464 4.409 9.318 1.00 98.19 98 LEU A CA 1
ATOM 760 C C . LEU A 1 98 ? 3.652 3.595 8.033 1.00 98.19 98 LEU A C 1
ATOM 762 O O . LEU A 1 98 ? 4.756 3.125 7.766 1.00 98.19 98 LEU A O 1
ATOM 766 N N . GLY A 1 99 ? 2.607 3.462 7.214 1.00 97.88 99 GLY A N 1
ATOM 767 C CA . GLY A 1 99 ? 2.677 2.764 5.932 1.00 97.88 99 GLY A CA 1
ATOM 768 C C . GLY A 1 99 ? 3.642 3.432 4.952 1.00 97.88 99 GLY A C 1
ATOM 769 O O . GLY A 1 99 ? 4.491 2.760 4.369 1.00 97.88 99 GLY A O 1
ATOM 770 N N . ILE A 1 100 ? 3.574 4.761 4.814 1.00 97.94 100 ILE A N 1
ATOM 771 C CA . ILE A 1 100 ? 4.497 5.524 3.959 1.00 97.94 100 ILE A CA 1
ATOM 772 C C . ILE A 1 100 ? 5.931 5.417 4.487 1.00 97.94 100 ILE A C 1
ATOM 774 O O . ILE A 1 100 ? 6.849 5.159 3.708 1.00 97.94 100 ILE A O 1
ATOM 778 N N . ALA A 1 101 ? 6.138 5.561 5.799 1.00 98.25 101 ALA A N 1
ATOM 779 C CA . ALA A 1 101 ? 7.461 5.431 6.403 1.00 98.25 101 ALA A CA 1
ATOM 780 C C . ALA A 1 101 ? 8.065 4.039 6.160 1.00 98.25 101 ALA A C 1
ATOM 782 O O . ALA A 1 101 ? 9.230 3.937 5.781 1.00 98.25 101 ALA A O 1
ATOM 783 N N . ALA A 1 102 ? 7.270 2.975 6.307 1.00 98.25 102 ALA A N 1
ATOM 784 C CA . ALA A 1 102 ? 7.706 1.606 6.048 1.00 98.25 102 ALA A CA 1
ATOM 785 C C . ALA A 1 102 ? 8.004 1.352 4.563 1.00 98.25 102 ALA A C 1
ATOM 787 O O . ALA A 1 102 ? 9.006 0.715 4.246 1.00 98.25 102 ALA A O 1
ATOM 788 N N . MET A 1 103 ? 7.194 1.896 3.649 1.00 97.62 103 MET A N 1
ATOM 789 C CA . MET A 1 103 ? 7.454 1.836 2.207 1.00 97.62 103 MET A CA 1
ATOM 790 C C . MET A 1 103 ? 8.774 2.530 1.841 1.00 97.62 103 MET A C 1
ATOM 792 O O . MET A 1 103 ? 9.581 1.977 1.090 1.00 97.62 103 MET A O 1
ATOM 796 N N . ILE A 1 104 ? 9.023 3.726 2.381 1.00 97.38 104 ILE A N 1
ATOM 797 C CA . ILE A 1 104 ? 10.279 4.452 2.157 1.00 97.38 104 ILE A CA 1
ATOM 798 C C . ILE A 1 104 ? 11.450 3.654 2.737 1.00 97.38 104 ILE A C 1
ATOM 800 O O . ILE A 1 104 ? 12.425 3.416 2.032 1.00 97.38 104 ILE A O 1
ATOM 804 N N . ALA A 1 105 ? 11.341 3.181 3.981 1.00 97.88 105 ALA A N 1
ATOM 805 C CA . ALA A 1 105 ? 12.382 2.385 4.625 1.00 97.88 105 ALA A CA 1
ATOM 806 C C . ALA A 1 105 ? 12.709 1.108 3.833 1.00 97.88 105 ALA A C 1
ATOM 808 O O . ALA A 1 105 ? 13.880 0.814 3.609 1.00 97.88 105 ALA A O 1
ATOM 809 N N . ALA A 1 106 ? 11.690 0.394 3.343 1.00 97.25 106 ALA A N 1
ATOM 810 C CA . ALA A 1 106 ? 11.864 -0.766 2.475 1.00 97.25 106 ALA A CA 1
ATOM 811 C C . ALA A 1 106 ? 12.585 -0.396 1.170 1.00 97.25 106 ALA A C 1
ATOM 813 O O . ALA A 1 106 ? 13.505 -1.095 0.755 1.00 97.25 106 ALA A O 1
ATOM 814 N N . SER A 1 107 ? 12.231 0.737 0.557 1.00 95.12 107 SER A N 1
ATOM 815 C CA . SER A 1 107 ? 12.874 1.214 -0.677 1.00 95.12 107 SER A CA 1
ATOM 816 C C . SER A 1 107 ? 14.370 1.499 -0.501 1.00 95.12 107 SER A C 1
ATOM 818 O O . SER A 1 107 ? 15.127 1.351 -1.453 1.00 95.12 107 SER A O 1
ATOM 820 N N . LEU A 1 108 ? 14.804 1.893 0.702 1.00 95.94 108 LEU A N 1
ATOM 821 C CA . LEU A 1 108 ? 16.206 2.220 0.996 1.00 95.94 108 LEU A CA 1
ATOM 822 C C . LEU A 1 108 ? 17.104 0.991 1.195 1.00 95.94 108 LEU A C 1
ATOM 824 O O . LEU A 1 108 ? 18.317 1.102 1.043 1.00 95.94 108 LEU A O 1
ATOM 828 N N . ILE A 1 109 ? 16.529 -0.158 1.558 1.00 96.62 109 ILE A N 1
ATOM 829 C CA . ILE A 1 109 ? 17.283 -1.394 1.838 1.00 96.62 109 ILE A CA 1
ATOM 830 C C . ILE A 1 109 ? 17.233 -2.404 0.688 1.00 96.62 109 ILE A C 1
ATOM 832 O O . ILE A 1 109 ? 17.971 -3.390 0.704 1.00 96.62 109 ILE A O 1
ATOM 836 N N . LEU A 1 110 ? 16.346 -2.194 -0.287 1.00 95.06 110 LEU A N 1
ATOM 837 C CA . LEU A 1 110 ? 16.223 -3.076 -1.439 1.00 95.06 110 LEU A CA 1
ATOM 838 C C . LEU A 1 110 ? 17.447 -2.941 -2.364 1.00 95.06 110 LEU A C 1
ATOM 840 O O . LEU A 1 110 ? 18.012 -1.852 -2.493 1.00 95.06 110 LEU A O 1
ATOM 844 N N . PRO A 1 111 ? 17.858 -4.029 -3.042 1.00 93.94 111 PRO A N 1
ATOM 845 C CA . PRO A 1 111 ? 18.886 -3.959 -4.076 1.00 93.94 111 PRO A CA 1
ATOM 846 C C . PRO A 1 111 ? 18.476 -2.999 -5.209 1.00 93.94 111 PRO A C 1
ATOM 848 O O . PRO A 1 111 ? 17.293 -2.668 -5.328 1.00 93.94 111 PRO A O 1
ATOM 851 N N . PRO A 1 112 ? 19.406 -2.604 -6.102 1.00 93.69 112 PRO A N 1
ATOM 852 C CA . PRO A 1 112 ? 19.115 -1.760 -7.264 1.00 93.69 112 PRO A CA 1
ATOM 853 C C . PRO A 1 112 ? 18.350 -2.539 -8.353 1.00 93.69 112 PRO A C 1
ATOM 855 O O . PRO A 1 112 ? 18.819 -2.726 -9.475 1.00 93.69 112 PRO A O 1
ATOM 858 N N . TRP A 1 113 ? 17.177 -3.057 -8.000 1.00 94.69 113 TRP A N 1
ATOM 859 C CA . TRP A 1 113 ? 16.239 -3.697 -8.908 1.00 94.69 113 TRP A CA 1
ATOM 860 C C . TRP A 1 113 ? 15.568 -2.665 -9.815 1.00 94.69 113 TRP A C 1
ATOM 862 O O . TRP A 1 113 ? 15.528 -1.477 -9.478 1.00 94.69 113 TRP A O 1
ATOM 872 N N . PRO A 1 114 ? 14.985 -3.104 -10.946 1.00 96.06 114 PRO A N 1
ATOM 873 C CA . PRO A 1 114 ? 14.161 -2.222 -11.754 1.00 96.06 114 PRO A CA 1
ATOM 874 C C . PRO A 1 114 ? 13.062 -1.555 -10.901 1.00 96.06 114 PRO A C 1
ATOM 876 O O . PRO A 1 114 ? 12.492 -2.227 -10.027 1.00 96.06 114 PRO A O 1
ATOM 879 N N . PRO A 1 115 ? 12.740 -0.270 -11.152 1.00 96.12 115 PRO A N 1
ATOM 880 C CA . PRO A 1 115 ? 11.734 0.494 -10.408 1.00 96.12 115 PRO A CA 1
ATOM 881 C C . PRO A 1 115 ? 10.399 -0.229 -10.189 1.00 96.12 115 PRO A C 1
ATOM 883 O O . PRO A 1 115 ? 9.774 -0.061 -9.139 1.00 96.12 115 PRO A O 1
ATOM 886 N N . LEU A 1 116 ? 9.979 -1.065 -11.141 1.00 96.88 116 LEU A N 1
ATOM 887 C CA . LEU A 1 116 ? 8.779 -1.891 -11.026 1.00 96.88 116 LEU A CA 1
ATOM 888 C C . LEU A 1 116 ? 8.853 -2.849 -9.831 1.00 96.88 116 LEU A C 1
ATOM 890 O O . LEU A 1 116 ? 7.958 -2.867 -8.989 1.00 96.88 116 LEU A O 1
ATOM 894 N N . PHE A 1 117 ? 9.931 -3.623 -9.720 1.00 97.12 117 PHE A N 1
ATOM 895 C CA . PHE A 1 117 ? 10.079 -4.628 -8.666 1.00 97.12 117 PHE A CA 1
ATOM 896 C C . PHE A 1 117 ? 10.401 -3.990 -7.315 1.00 97.12 117 PHE A C 1
ATOM 898 O O . PHE A 1 117 ? 9.792 -4.355 -6.311 1.00 97.12 117 PHE A O 1
ATOM 905 N N . ALA A 1 118 ? 11.312 -3.009 -7.291 1.00 97.06 118 ALA A N 1
ATOM 906 C CA . ALA A 1 118 ? 11.669 -2.303 -6.063 1.00 97.06 118 ALA A CA 1
ATOM 907 C C . ALA A 1 118 ? 10.459 -1.554 -5.479 1.00 97.06 118 ALA A C 1
ATOM 909 O O . ALA A 1 118 ? 10.127 -1.719 -4.305 1.00 97.06 118 ALA A O 1
ATOM 910 N N . GLY A 1 119 ? 9.745 -0.796 -6.319 1.00 96.81 119 GLY A N 1
ATOM 911 C CA . GLY A 1 119 ? 8.544 -0.068 -5.916 1.00 96.81 119 GLY A CA 1
ATOM 912 C C . GLY A 1 119 ? 7.401 -0.995 -5.500 1.00 96.81 119 GLY A C 1
ATOM 913 O O . GLY A 1 119 ? 6.709 -0.701 -4.530 1.00 96.81 119 GLY A O 1
ATOM 914 N N . GLY A 1 120 ? 7.221 -2.131 -6.184 1.00 97.25 120 GLY A N 1
ATOM 915 C CA . GLY A 1 120 ? 6.193 -3.121 -5.846 1.00 97.25 120 GLY A CA 1
ATOM 916 C C . GLY A 1 120 ? 6.450 -3.800 -4.499 1.00 97.25 120 GLY A C 1
ATOM 917 O O . GLY A 1 120 ? 5.546 -3.896 -3.669 1.00 97.25 120 GLY A O 1
ATOM 918 N N . ALA A 1 121 ? 7.696 -4.206 -4.237 1.00 97.94 121 ALA A N 1
ATOM 919 C CA . ALA A 1 121 ? 8.088 -4.787 -2.954 1.00 97.94 121 ALA A CA 1
ATOM 920 C C . ALA A 1 121 ? 7.938 -3.778 -1.803 1.00 97.94 121 ALA A C 1
ATOM 922 O O . ALA A 1 121 ? 7.354 -4.099 -0.767 1.00 97.94 121 ALA A O 1
ATOM 923 N N . ALA A 1 122 ? 8.401 -2.540 -1.998 1.00 97.81 122 ALA A N 1
ATOM 924 C CA . ALA A 1 122 ? 8.237 -1.474 -1.016 1.00 97.81 122 ALA A CA 1
ATOM 925 C C . ALA A 1 122 ? 6.759 -1.159 -0.733 1.00 97.81 122 ALA A C 1
ATOM 927 O O . ALA A 1 122 ? 6.371 -0.969 0.421 1.00 97.81 122 ALA A O 1
ATOM 928 N N . ALA A 1 123 ? 5.920 -1.145 -1.769 1.00 97.94 123 ALA A N 1
ATOM 929 C CA . ALA A 1 123 ? 4.489 -0.912 -1.636 1.00 97.94 123 ALA A CA 1
ATOM 930 C C . ALA A 1 123 ? 3.770 -2.033 -0.884 1.00 97.94 123 ALA A C 1
ATOM 932 O O . ALA A 1 123 ? 2.889 -1.741 -0.077 1.00 97.94 123 ALA A O 1
ATOM 933 N N . LEU A 1 124 ? 4.176 -3.292 -1.073 1.00 98.38 124 LEU A N 1
ATOM 934 C CA . LEU A 1 124 ? 3.666 -4.408 -0.277 1.00 98.38 124 LEU A CA 1
ATOM 935 C C . LEU A 1 124 ? 3.973 -4.212 1.211 1.00 98.38 124 LEU A C 1
ATOM 937 O O . LEU A 1 124 ? 3.072 -4.334 2.040 1.00 98.38 124 LEU A O 1
ATOM 941 N N . VAL A 1 125 ? 5.218 -3.863 1.550 1.00 98.38 125 VAL A N 1
ATOM 942 C CA . VAL A 1 125 ? 5.614 -3.591 2.940 1.00 98.38 125 VAL A CA 1
ATOM 943 C C . VAL A 1 125 ? 4.783 -2.447 3.518 1.00 98.38 125 VAL A C 1
ATOM 945 O O . VAL A 1 125 ? 4.165 -2.611 4.568 1.00 98.38 125 VAL A O 1
ATOM 948 N N . GLY A 1 126 ? 4.688 -1.321 2.806 1.00 98.25 126 GLY A N 1
ATOM 949 C CA . GLY A 1 126 ? 3.898 -0.173 3.250 1.00 98.25 126 GLY A CA 1
ATOM 950 C C . GLY A 1 126 ? 2.414 -0.487 3.437 1.00 98.25 126 GLY A C 1
ATOM 951 O O . GLY A 1 126 ? 1.827 -0.098 4.446 1.00 98.25 126 GLY A O 1
ATOM 952 N N . ALA A 1 127 ? 1.811 -1.231 2.507 1.00 98.25 127 ALA A N 1
ATOM 953 C CA . ALA A 1 127 ? 0.409 -1.630 2.580 1.00 98.25 127 ALA A CA 1
ATOM 954 C C . ALA A 1 127 ? 0.139 -2.571 3.764 1.00 98.25 127 ALA A C 1
ATOM 956 O O . ALA A 1 127 ? -0.861 -2.401 4.459 1.00 98.25 127 ALA A O 1
ATOM 957 N N . LEU A 1 128 ? 1.034 -3.525 4.042 1.00 98.31 128 LEU A N 1
ATOM 958 C CA . LEU A 1 128 ? 0.911 -4.424 5.193 1.00 98.31 128 LEU A CA 1
ATOM 959 C C . LEU A 1 128 ? 1.100 -3.686 6.522 1.00 98.31 128 LEU A C 1
ATOM 961 O O . LEU A 1 128 ? 0.334 -3.910 7.461 1.00 98.31 128 LEU A O 1
ATOM 965 N N . THR A 1 129 ? 2.064 -2.765 6.603 1.00 98.44 129 THR A N 1
ATOM 966 C CA . THR A 1 129 ? 2.241 -1.913 7.786 1.00 98.44 129 THR A CA 1
ATOM 967 C C . THR A 1 129 ? 1.021 -1.027 8.015 1.00 98.44 129 THR A C 1
ATOM 969 O O . THR A 1 129 ? 0.538 -0.942 9.145 1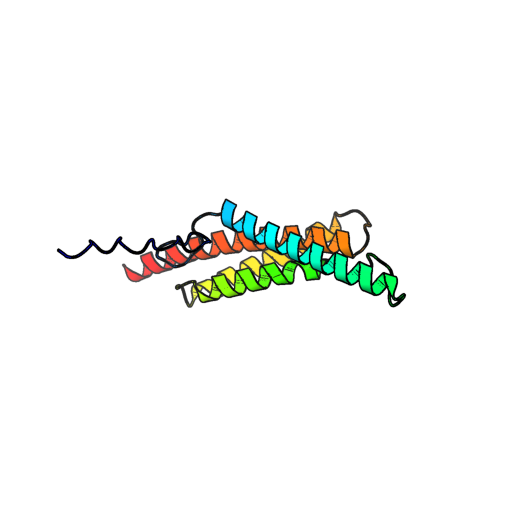.00 98.44 129 THR A O 1
ATOM 972 N N . TYR A 1 130 ? 0.478 -0.421 6.954 1.00 97.38 130 TYR A N 1
ATOM 973 C CA . TYR A 1 130 ? -0.774 0.330 7.024 1.00 97.38 130 TYR A CA 1
ATOM 974 C C . TYR A 1 130 ? -1.914 -0.555 7.531 1.00 97.38 130 TYR A C 1
ATOM 976 O O . TYR A 1 130 ? -2.621 -0.175 8.459 1.00 97.38 130 TYR A O 1
ATOM 984 N N . ALA A 1 131 ? -2.084 -1.746 6.951 1.00 96.62 131 ALA A N 1
ATOM 985 C CA . ALA A 1 131 ? -3.154 -2.675 7.297 1.00 96.62 131 ALA A CA 1
ATOM 986 C C . ALA A 1 131 ? -3.127 -3.056 8.777 1.00 96.62 131 ALA A C 1
ATOM 988 O O . ALA A 1 131 ? -4.166 -3.033 9.440 1.00 96.62 131 ALA A O 1
ATOM 989 N N . TRP A 1 132 ? -1.936 -3.369 9.286 1.00 97.56 132 TRP A N 1
ATOM 990 C CA . TRP A 1 132 ? -1.711 -3.692 10.687 1.00 97.56 132 TRP A CA 1
ATOM 991 C C . TRP A 1 132 ? -1.993 -2.494 11.603 1.00 97.56 132 TRP A C 1
ATOM 993 O O . TRP A 1 132 ? -2.758 -2.618 12.560 1.00 97.56 132 TRP A O 1
ATOM 1003 N N . ALA A 1 133 ? -1.444 -1.318 11.281 1.00 96.00 133 ALA A N 1
ATOM 1004 C CA . ALA A 1 133 ? -1.634 -0.103 12.071 1.00 96.00 133 ALA A CA 1
ATOM 1005 C C . ALA A 1 133 ? -3.101 0.351 12.088 1.00 96.00 133 ALA A C 1
ATOM 1007 O O . ALA A 1 133 ? -3.613 0.754 13.130 1.00 96.00 133 ALA A O 1
ATOM 1008 N N . TRP A 1 134 ? -3.797 0.234 10.957 1.00 94.06 134 TRP A N 1
ATOM 1009 C CA . TRP A 1 134 ? -5.231 0.480 10.848 1.00 94.06 134 TRP A CA 1
ATOM 1010 C C . TRP A 1 134 ? -6.020 -0.481 11.737 1.00 94.06 134 TRP A C 1
ATOM 1012 O O . TRP A 1 134 ? -6.808 -0.033 12.568 1.00 94.06 134 TRP A O 1
ATOM 1022 N N . PHE A 1 135 ? -5.763 -1.7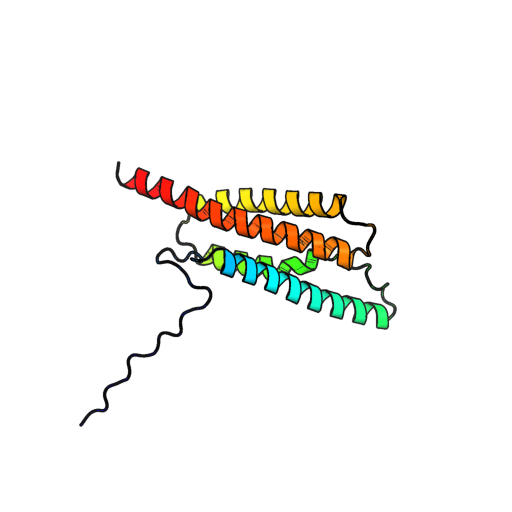90 11.618 1.00 91.75 135 PHE A N 1
ATOM 1023 C CA . PHE A 1 135 ? -6.440 -2.832 12.392 1.00 91.75 135 PHE A CA 1
ATOM 1024 C C . PHE A 1 135 ? -6.286 -2.632 13.906 1.00 91.75 135 PHE A C 1
ATOM 1026 O O . PHE A 1 135 ? -7.260 -2.797 14.649 1.00 91.75 135 PHE A O 1
ATOM 1033 N N . ALA A 1 136 ? -5.080 -2.269 14.352 1.00 92.12 136 ALA A N 1
ATOM 1034 C CA . ALA A 1 136 ? -4.788 -1.952 15.745 1.00 92.12 136 ALA A CA 1
ATOM 1035 C C . ALA A 1 136 ? -5.441 -0.627 16.173 1.00 92.12 136 ALA A C 1
ATOM 1037 O O . ALA A 1 136 ? -6.105 -0.567 17.207 1.00 92.12 136 ALA A O 1
ATOM 1038 N N . GLY A 1 137 ? -5.318 0.419 15.351 1.00 89.94 137 GLY A N 1
ATOM 1039 C CA . GLY A 1 137 ? -5.819 1.760 15.644 1.00 89.94 137 GLY A CA 1
ATOM 1040 C C . GLY A 1 137 ? -7.335 1.814 15.817 1.00 89.94 137 GLY A C 1
ATOM 1041 O O . GLY A 1 137 ? -7.817 2.385 16.792 1.00 89.94 137 GLY A O 1
ATOM 1042 N N . VAL A 1 138 ? -8.103 1.166 14.933 1.00 87.31 138 VAL A N 1
ATOM 1043 C CA . VAL A 1 138 ? -9.577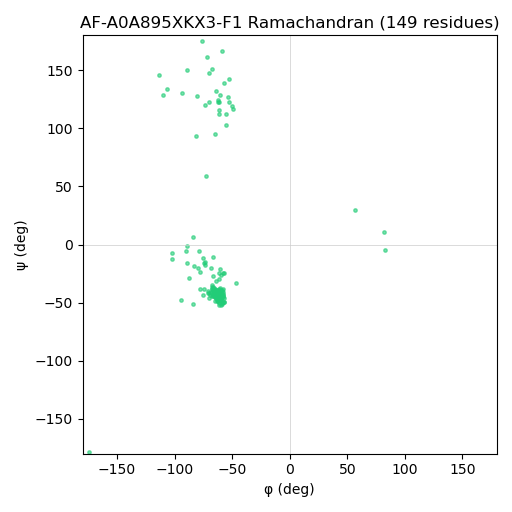 1.138 15.038 1.00 87.31 138 VAL A CA 1
ATOM 1044 C C . VAL A 1 138 ? -10.084 0.335 16.238 1.00 87.31 138 VAL A C 1
ATOM 1046 O O . VAL A 1 138 ? -11.227 0.518 16.658 1.00 87.31 138 VAL A O 1
ATOM 1049 N N . ARG A 1 139 ? -9.259 -0.565 16.787 1.00 86.12 139 ARG A N 1
ATOM 1050 C CA . ARG A 1 139 ? -9.576 -1.319 18.006 1.00 86.12 139 ARG A CA 1
ATOM 1051 C C . ARG A 1 139 ? -9.229 -0.521 19.249 1.00 86.12 139 ARG A C 1
ATOM 1053 O O . ARG A 1 139 ? -10.111 -0.330 20.075 1.00 86.12 139 ARG A O 1
ATOM 1060 N N . ALA A 1 140 ? -8.006 -0.001 19.340 1.00 84.81 140 ALA A N 1
ATOM 1061 C CA . ALA A 1 140 ? -7.557 0.796 20.480 1.00 84.81 140 ALA A CA 1
ATOM 1062 C C . ALA A 1 140 ? -8.470 2.010 20.712 1.00 84.81 140 ALA A C 1
ATOM 1064 O O . ALA A 1 140 ? -9.015 2.192 21.793 1.00 84.81 140 ALA A O 1
ATOM 1065 N N . LEU A 1 141 ? -8.748 2.768 19.651 1.00 74.88 141 LEU A N 1
ATOM 1066 C CA . LEU A 1 141 ? -9.589 3.960 19.724 1.00 74.88 141 LEU A CA 1
ATOM 1067 C C . LEU A 1 141 ? -11.094 3.673 19.853 1.00 74.88 141 LEU A C 1
ATOM 1069 O O . LEU A 1 141 ? -11.876 4.600 20.068 1.00 74.88 141 LEU A O 1
ATOM 1073 N N . GLY A 1 142 ? -11.511 2.421 19.646 1.00 66.31 142 GLY A N 1
ATOM 1074 C CA . GLY A 1 142 ? -12.892 1.988 19.846 1.00 66.31 142 GLY A CA 1
ATOM 1075 C C . GLY A 1 142 ? -13.222 1.785 21.326 1.00 66.31 142 GLY A C 1
ATOM 1076 O O . GLY A 1 142 ? -14.309 2.169 21.749 1.00 66.31 142 GLY A O 1
ATOM 1077 N N . TYR A 1 143 ? -12.274 1.248 22.104 1.00 58.88 143 TYR A N 1
ATOM 1078 C CA . TYR A 1 143 ? -12.434 1.009 23.544 1.00 58.88 143 TYR A CA 1
ATOM 1079 C C . TYR A 1 143 ? -12.557 2.314 24.346 1.00 58.88 143 TYR A C 1
ATOM 1081 O O . TYR A 1 143 ? -13.466 2.441 25.164 1.00 58.88 143 TYR A O 1
ATOM 1089 N N . ASP A 1 144 ? -11.730 3.319 24.043 1.00 56.31 144 ASP A N 1
ATOM 1090 C CA . ASP A 1 144 ? -11.699 4.591 24.788 1.00 56.31 144 ASP A CA 1
ATOM 1091 C C . ASP A 1 144 ? -13.027 5.377 24.747 1.00 56.31 144 ASP A C 1
ATOM 1093 O O . ASP A 1 144 ? -13.300 6.206 25.616 1.00 56.31 144 ASP A O 1
ATOM 1097 N N . ILE A 1 145 ? -13.868 5.165 23.726 1.00 53.78 145 ILE A N 1
ATOM 1098 C CA . ILE A 1 145 ? -15.144 5.888 23.591 1.00 53.78 145 ILE A CA 1
ATOM 1099 C C . ILE A 1 145 ? -16.288 5.188 24.333 1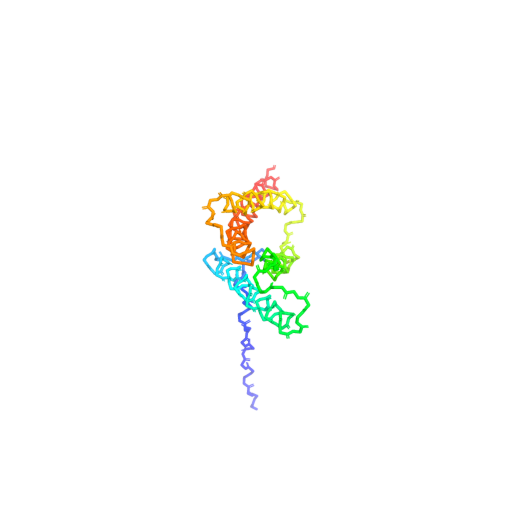.00 53.78 145 ILE A C 1
ATOM 1101 O O . ILE A 1 145 ? -17.205 5.877 24.784 1.00 53.78 145 ILE A O 1
ATOM 1105 N N . GLU A 1 146 ? -16.256 3.862 24.487 1.00 54.78 146 GLU A N 1
ATOM 1106 C CA . GLU A 1 146 ? -17.263 3.153 25.289 1.00 54.78 146 GLU A CA 1
ATOM 1107 C C . GLU A 1 146 ? -17.129 3.503 26.771 1.00 54.78 146 GLU A C 1
ATOM 1109 O O . GLU A 1 146 ? -18.124 3.873 27.391 1.00 54.78 146 GLU A O 1
ATOM 1114 N N . GLU A 1 147 ? -15.902 3.523 27.296 1.00 54.69 147 GLU A N 1
ATOM 1115 C CA . GLU A 1 147 ? -15.633 3.868 28.697 1.00 54.69 147 GLU A CA 1
ATOM 1116 C C . GLU A 1 147 ? -16.106 5.295 29.033 1.00 54.69 147 GLU A C 1
ATOM 1118 O O . GLU A 1 147 ? -16.760 5.533 30.051 1.00 54.69 147 GLU A O 1
ATOM 1123 N N . LYS A 1 148 ? -15.894 6.241 28.107 1.00 53.19 148 LYS A N 1
ATOM 1124 C CA . LYS A 1 148 ? -16.296 7.649 28.259 1.00 53.19 148 LYS A CA 1
ATOM 1125 C C . LYS A 1 148 ? -17.802 7.899 28.121 1.00 53.19 148 LYS A C 1
ATOM 1127 O O . LYS A 1 148 ? -18.267 8.987 28.443 1.00 53.19 148 LYS A O 1
ATOM 1132 N N . LYS A 1 149 ? -18.564 6.939 27.586 1.00 51.78 149 LYS A N 1
ATOM 1133 C CA . LYS A 1 149 ? -20.032 7.019 27.481 1.00 51.78 149 LYS A CA 1
ATOM 1134 C C . LYS A 1 149 ? -20.739 6.455 28.715 1.00 51.78 149 LYS A C 1
ATOM 1136 O O . LYS A 1 149 ? -21.932 6.698 28.874 1.00 51.78 149 LYS A O 1
ATOM 1141 N N . THR A 1 150 ? -20.023 5.691 29.539 1.00 56.62 150 THR A N 1
ATOM 1142 C CA . THR A 1 150 ? -20.537 5.039 30.752 1.00 56.62 150 THR A CA 1
ATOM 1143 C C . THR A 1 150 ? -20.151 5.737 32.061 1.00 56.62 150 THR A C 1
ATOM 1145 O O . THR A 1 150 ? -20.664 5.340 33.104 1.00 56.62 150 THR A O 1
ATOM 1148 N N . SER A 1 151 ? -19.284 6.758 32.019 1.00 47.34 151 SER A N 1
ATOM 1149 C CA . SER A 1 151 ? -18.951 7.641 33.153 1.00 47.34 151 SER A CA 1
ATOM 1150 C C . SER A 1 151 ? -19.732 8.949 33.100 1.00 47.34 151 SER A C 1
ATOM 1152 O O . SER A 1 151 ? -20.215 9.396 34.160 1.00 47.34 151 SER A O 1
#

Secondary structure (DSSP, 8-state):
-PPP-PPP-----SSPB-TTSSBS-HHHHHHHHHHHHHHHHHHHHHHHHHHHHTTSS-TT-S-GGGGGHHHHHHHHHHHHH---TTTHHHHHHHHHHHHHHHHHHHHHHS-S--HHHHHHHHHHHHHHHHHHHHHHHHHHHHHHHHHHHH-

Organism: NCBI:txid2811108

Solvent-accessible surface area (backbone atoms only — not comparable to full-atom values): 8123 Å² total; per-residue (Å²): 136,81,78,81,78,71,77,77,79,74,71,77,65,79,74,59,54,43,100,63,43,43,75,65,50,67,68,62,50,48,49,51,42,51,49,30,24,52,52,29,37,53,53,49,51,52,50,39,49,53,42,29,76,70,68,76,49,62,70,42,64,57,63,16,46,65,12,34,54,51,31,51,52,54,50,53,52,50,60,69,51,39,70,61,80,73,59,46,57,58,22,48,52,52,13,50,53,49,8,52,50,42,18,52,56,42,52,73,72,51,72,98,54,50,39,24,59,40,28,32,54,13,27,47,49,9,52,48,45,20,50,51,38,34,61,50,31,56,49,60,56,49,53,64,53,55,58,67,72,75,110

Radius of gyration: 19.91 Å; Cα contacts (8 Å, |Δi|>4): 174; chains: 1; bounding box: 68×39×62 Å

Mean predicted aligned error: 7.71 Å

Foldseek 3Di:
DDDPDDPPPPPQPPPRADPQQARPDLVSLLVVQLVQLVVLLVVVQVVLVVCVVVVVDDRLQPAQLSSNVSLVVVVVVSLVRGPPPPQLVVLQVVLLVQLVVQLVVQLVPDDPGRNNVSRSVSNSRSSSSSSVSSNVSSVVSVVVVVVVVVD

Nearest PDB structures (foldseek):
  8odt-assembly1_E  TM=2.769E-01  e=4.891E+00  Escherichia coli K-12

Sequence (151 aa):
MSKPESPAETTPTFPHRDEQGRVADLQQWLGYVAASVVIGFGLLAIVDVVVSLFNWGTFGNTNGWVSAILAAFLFADDFKHNRFRSSRWSAMALALLLGIAAMIAASLILPPWPPLFAGGAAALVGALTYAWAWFAGVRALGYDIEEKKTS

pLDDT: mean 86.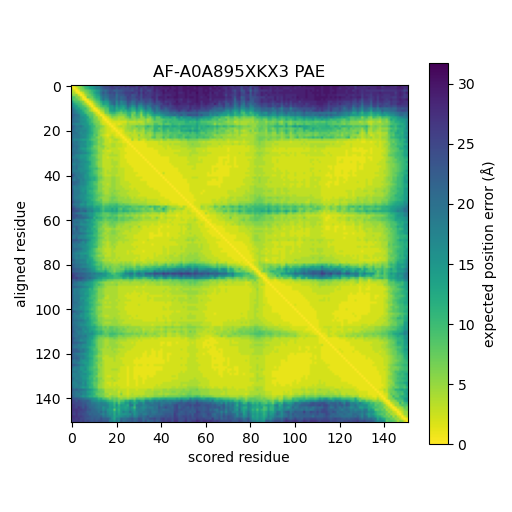86, std 14.33, range [47.34, 98.44]